Protein AF-A0A9P5Q8V9-F1 (afdb_monomer_lite)

Radius of gyration: 18.17 Å; chains: 1; bounding box: 35×52×40 Å

Sequence (83 aa):
GHQQQQQQPSGGAQWASNVESASCSQYLCPTLDCVSNPHDCPCPDQEDVKCIIPDAGGQDKDAQVGTVLCARGPDACHTVEKL

Secondary structure (DSSP, 8-state):
-------PPPHHHHHHHHHHH---SSEEPTTS-EESSGGGPPPSSTTEEEEEE--TT---TT---SEEEEEESTTHHHHHTT-

Organism: NCBI:txid206335

Foldseek 3Di:
DDDPPPPPPDVVNVQVVLQVVQPEPADQASCRDHDNDNLPHDDNDPQWDWAFDQDPPDPDPPPSPGDIDTHHDDCRNVVVVVD

Structure (mmCIF, N/CA/C/O backbone):
data_AF-A0A9P5Q8V9-F1
#
_entry.id   AF-A0A9P5Q8V9-F1
#
loop_
_atom_site.group_PDB
_atom_site.id
_atom_site.type_symbol
_atom_site.label_atom_id
_atom_site.label_alt_id
_atom_site.label_comp_id
_atom_site.label_a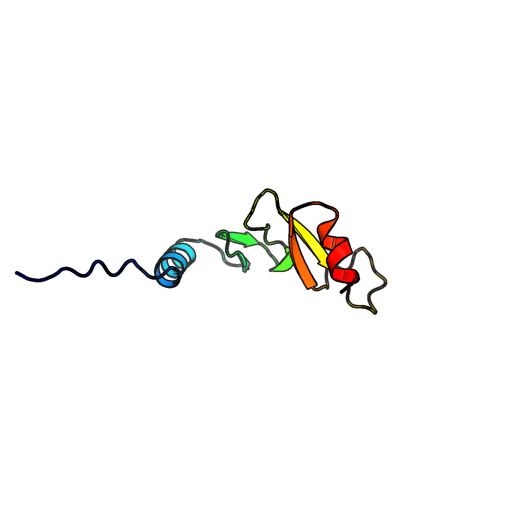sym_id
_atom_site.label_entity_id
_atom_site.label_seq_id
_atom_site.pdbx_PDB_ins_code
_atom_site.Cartn_x
_atom_site.Cartn_y
_atom_site.Cartn_z
_atom_site.occupancy
_atom_site.B_iso_or_equiv
_atom_site.auth_seq_id
_atom_site.auth_comp_id
_atom_site.auth_asym_id
_atom_site.auth_atom_id
_atom_site.pdbx_PDB_model_num
ATOM 1 N N . GLY A 1 1 ? -14.566 35.015 26.382 1.00 40.00 1 GLY A N 1
ATOM 2 C CA . GLY A 1 1 ? -14.930 34.208 25.205 1.00 40.00 1 GLY A CA 1
ATOM 3 C C . GLY A 1 1 ? -13.908 33.109 25.071 1.00 40.00 1 GLY A C 1
ATOM 4 O O . GLY A 1 1 ? -12.744 33.426 24.880 1.00 40.00 1 GLY A O 1
ATOM 5 N N . HIS A 1 2 ? -14.305 31.857 25.287 1.00 44.19 2 HIS A N 1
ATOM 6 C CA . HIS A 1 2 ? -13.388 30.719 25.255 1.00 44.19 2 HIS A CA 1
ATOM 7 C C . HIS A 1 2 ? -13.139 30.299 23.805 1.00 44.19 2 HIS A C 1
ATOM 9 O O . HIS A 1 2 ? -14.077 29.974 23.081 1.00 44.19 2 HIS A O 1
ATOM 15 N N . GLN A 1 3 ? -11.875 30.343 23.388 1.00 48.25 3 GLN A N 1
ATOM 16 C CA . GLN A 1 3 ? -11.417 29.806 22.114 1.00 48.25 3 GLN A CA 1
ATOM 17 C C . GLN A 1 3 ? -11.565 28.281 22.147 1.00 48.25 3 GLN A C 1
ATOM 19 O O . GLN A 1 3 ? -10.806 27.598 22.830 1.00 48.25 3 GLN A O 1
ATOM 24 N N . GLN A 1 4 ? -12.536 27.738 21.414 1.00 51.34 4 GLN A N 1
ATOM 25 C CA . GLN A 1 4 ? -12.524 26.323 21.063 1.00 51.34 4 GLN A CA 1
ATOM 26 C C . GLN A 1 4 ? -11.451 26.125 19.992 1.00 51.34 4 GLN A C 1
ATOM 28 O O . GLN A 1 4 ? -11.679 26.356 18.807 1.00 51.34 4 GLN A O 1
ATOM 33 N N . GLN A 1 5 ? -10.257 25.727 20.431 1.00 53.00 5 GLN A N 1
ATOM 34 C CA . GLN A 1 5 ? -9.316 25.024 19.571 1.00 53.00 5 GLN A CA 1
ATOM 35 C C . GLN A 1 5 ? -10.020 23.751 19.101 1.00 53.00 5 GLN A C 1
ATOM 37 O O . GLN A 1 5 ? -10.160 22.795 19.860 1.00 53.00 5 GLN A O 1
ATOM 42 N N . GLN A 1 6 ? -10.494 23.750 17.857 1.00 54.75 6 GLN A N 1
ATOM 43 C CA . GLN A 1 6 ? -10.773 22.515 17.143 1.00 54.75 6 GLN A CA 1
ATOM 44 C C . GLN A 1 6 ? -9.430 21.802 16.977 1.00 54.75 6 GLN A C 1
ATOM 46 O O . GLN A 1 6 ? -8.693 22.047 16.024 1.00 54.75 6 GLN A O 1
ATOM 51 N N . GLN A 1 7 ? -9.073 20.975 17.959 1.00 56.97 7 GLN A N 1
ATOM 52 C CA . GLN A 1 7 ? -8.065 19.944 17.780 1.00 56.97 7 GLN A CA 1
ATOM 53 C C . GLN A 1 7 ? -8.633 19.021 16.709 1.00 56.97 7 GLN A C 1
ATOM 55 O O . GLN A 1 7 ? -9.489 18.186 16.993 1.00 56.97 7 GLN A O 1
ATOM 60 N N . GLN A 1 8 ? -8.232 19.244 15.455 1.00 59.16 8 GLN A N 1
ATOM 61 C CA . GLN A 1 8 ? -8.463 18.255 14.419 1.00 59.16 8 GLN A CA 1
ATOM 62 C C . GLN A 1 8 ? -7.909 16.938 14.963 1.00 59.16 8 GLN A C 1
ATOM 64 O O . GLN A 1 8 ? -6.750 16.925 15.397 1.00 59.16 8 GLN A O 1
ATOM 69 N N . PRO A 1 9 ? -8.718 15.867 15.021 1.00 56.31 9 PRO A N 1
ATOM 70 C CA . PRO A 1 9 ? -8.215 14.584 15.461 1.00 56.31 9 PRO A CA 1
ATOM 71 C C . PRO A 1 9 ? -7.022 14.260 14.571 1.00 56.31 9 PRO A C 1
ATOM 73 O O . PRO A 1 9 ? -7.141 14.198 13.347 1.00 56.31 9 PRO A O 1
ATOM 76 N N . SER A 1 10 ? -5.846 14.156 15.188 1.00 64.19 10 SER A N 1
ATOM 77 C CA . SER A 1 10 ? -4.628 13.777 14.485 1.00 64.19 10 SER A CA 1
ATOM 78 C C . SER A 1 10 ? -4.913 12.487 13.717 1.00 64.19 10 SER A C 1
ATOM 80 O O . SER A 1 10 ? -5.667 11.651 14.214 1.00 64.19 10 SER A O 1
ATOM 82 N N . GLY A 1 11 ? -4.336 12.307 12.525 1.00 67.25 11 GLY A N 1
ATOM 83 C CA . GLY A 1 11 ? -4.664 11.166 11.654 1.00 67.25 11 GLY A CA 1
ATOM 84 C C . GLY A 1 11 ? -4.638 9.800 12.360 1.00 67.25 11 GLY A C 1
ATOM 85 O O . GLY A 1 11 ? -5.445 8.933 12.042 1.00 67.25 11 GLY A O 1
ATOM 86 N N . GLY A 1 12 ? -3.805 9.640 13.398 1.00 75.31 12 GLY A N 1
ATOM 87 C CA . GLY A 1 12 ? -3.775 8.441 14.242 1.00 75.31 12 GLY A CA 1
ATOM 88 C C . GLY A 1 12 ? -5.040 8.181 15.074 1.00 75.31 12 GLY A C 1
ATOM 89 O O . GLY A 1 12 ? -5.406 7.026 15.254 1.00 75.31 12 G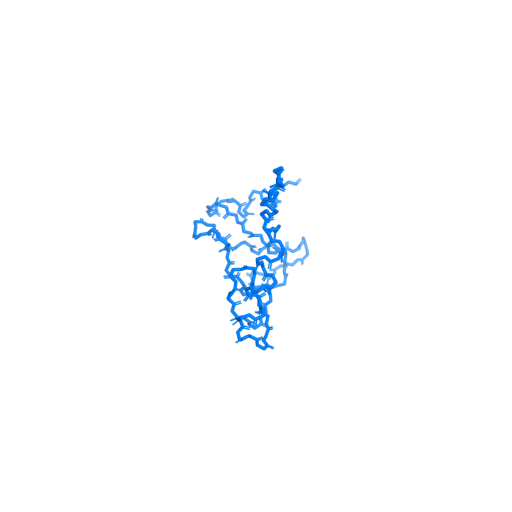LY A O 1
ATOM 90 N N . ALA A 1 13 ? -5.741 9.216 15.550 1.00 78.44 13 ALA A N 1
ATOM 91 C CA . ALA A 1 13 ? -6.994 9.056 16.294 1.00 78.44 13 ALA A CA 1
ATOM 92 C C . ALA A 1 13 ? -8.144 8.608 15.381 1.00 78.44 13 ALA A C 1
ATOM 94 O O . ALA A 1 13 ? -8.942 7.767 15.776 1.00 78.44 13 ALA A O 1
ATOM 95 N N . GLN A 1 14 ? -8.198 9.136 14.152 1.00 80.06 14 GLN A N 1
ATOM 96 C CA . GLN A 1 14 ? -9.137 8.653 13.135 1.00 80.06 14 GLN A CA 1
ATOM 97 C C . GLN A 1 14 ? -8.833 7.192 12.791 1.00 80.06 14 GLN A C 1
ATOM 99 O O . GLN A 1 14 ? -9.710 6.343 12.908 1.00 80.06 14 GLN A O 1
ATOM 104 N N . TRP A 1 15 ? -7.569 6.873 12.494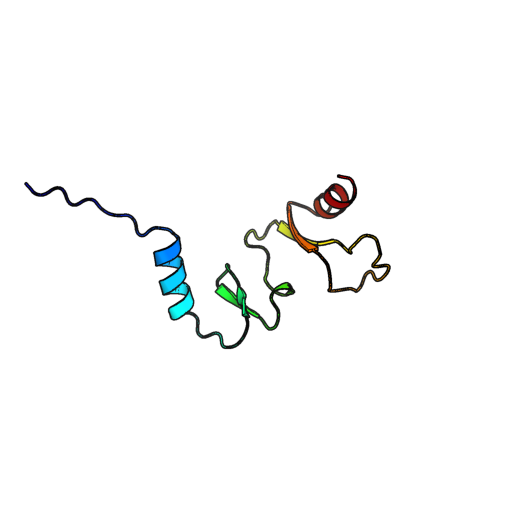 1.00 81.38 15 TRP A N 1
ATOM 105 C CA . TRP A 1 15 ? -7.152 5.503 12.199 1.00 81.38 15 TRP A CA 1
ATOM 106 C C . TRP A 1 15 ? -7.517 4.517 13.318 1.00 81.38 15 TRP A C 1
ATOM 108 O O . TRP A 1 15 ? -8.097 3.478 13.026 1.00 81.38 15 TRP A O 1
ATOM 118 N N . ALA A 1 16 ? -7.263 4.855 14.587 1.00 83.25 16 ALA A N 1
ATOM 119 C CA . ALA A 1 16 ? -7.607 3.988 15.715 1.00 83.25 16 ALA A CA 1
ATOM 120 C C . ALA A 1 16 ? -9.108 3.650 15.747 1.00 83.25 16 ALA A C 1
ATOM 122 O O . ALA A 1 16 ? -9.465 2.478 15.809 1.00 83.25 16 ALA A O 1
ATOM 123 N N . SER A 1 17 ? -9.987 4.647 15.597 1.00 84.50 17 SER A N 1
ATOM 124 C CA . SER A 1 17 ? -11.438 4.418 15.546 1.00 84.50 17 SER A CA 1
ATOM 125 C C . SER A 1 17 ? -11.871 3.572 14.342 1.00 84.50 17 SER A C 1
ATOM 127 O O . SER A 1 17 ? -12.785 2.751 14.452 1.00 84.50 17 SER A O 1
ATOM 129 N N . ASN A 1 18 ? -11.216 3.748 13.191 1.00 83.94 18 ASN A N 1
ATOM 130 C CA . ASN A 1 18 ? -11.460 2.941 11.999 1.00 83.94 18 ASN A CA 1
ATOM 131 C C . ASN A 1 18 ? -11.039 1.477 12.198 1.00 83.94 18 ASN A C 1
ATOM 133 O O . ASN A 1 18 ? -11.781 0.582 11.798 1.00 83.94 18 ASN A O 1
ATOM 137 N N . VAL A 1 19 ? -9.892 1.231 12.837 1.00 83.75 19 VAL A N 1
ATOM 138 C CA . VAL A 1 19 ? -9.412 -0.120 13.163 1.00 83.75 19 VAL A CA 1
ATOM 139 C C . VAL A 1 19 ? -10.323 -0.805 14.171 1.00 83.75 19 VAL A C 1
ATOM 141 O O . VAL A 1 19 ? -10.674 -1.961 13.972 1.00 83.75 19 VAL A O 1
ATOM 144 N N . GLU A 1 20 ? -10.761 -0.098 15.213 1.00 81.81 20 GLU A N 1
ATOM 145 C CA . GLU A 1 20 ? -11.708 -0.647 16.193 1.00 81.81 20 GLU A CA 1
ATOM 146 C C . GLU A 1 20 ? -13.061 -1.006 15.563 1.00 81.81 20 GLU A C 1
ATOM 148 O O . GLU A 1 20 ? -13.713 -1.962 15.979 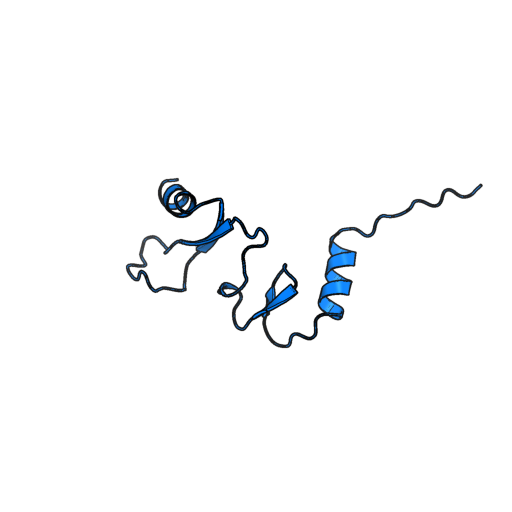1.00 81.81 20 GLU A O 1
ATOM 153 N N . SER A 1 21 ? -13.474 -0.262 14.534 1.00 82.81 21 SER A N 1
ATOM 154 C CA . SER A 1 21 ? -14.696 -0.549 13.775 1.00 82.81 21 SER A CA 1
ATOM 155 C C . SER A 1 21 ? -14.516 -1.680 12.753 1.00 82.81 21 SER A C 1
ATOM 157 O O . SER A 1 21 ? -15.501 -2.275 12.311 1.00 82.81 21 SER A O 1
ATOM 159 N N . ALA A 1 22 ? -13.278 -1.985 12.354 1.00 80.62 22 ALA A N 1
ATOM 160 C CA . ALA A 1 22 ? -12.983 -3.030 11.388 1.00 80.62 22 ALA A CA 1
ATOM 161 C C . ALA A 1 22 ? -13.059 -4.407 12.062 1.00 80.62 22 ALA A C 1
ATOM 163 O O . ALA A 1 22 ? -12.266 -4.764 12.929 1.00 80.62 22 ALA A O 1
ATOM 164 N N . SER A 1 23 ? -14.018 -5.224 11.634 1.00 80.75 23 SER A N 1
ATOM 165 C CA . SER A 1 23 ? -14.181 -6.595 12.125 1.00 80.75 23 SER A CA 1
ATOM 166 C C . SER A 1 23 ? -13.198 -7.538 11.418 1.00 80.75 23 SER A C 1
ATOM 168 O O . SER A 1 23 ? -13.601 -8.321 10.562 1.00 80.75 23 SER A O 1
ATOM 170 N N . CYS A 1 24 ? -11.903 -7.441 11.734 1.00 86.50 24 CYS A N 1
ATOM 171 C CA . CYS A 1 24 ? -10.855 -8.278 11.142 1.00 86.50 24 CYS A CA 1
ATOM 172 C C . CYS A 1 24 ? -10.089 -9.061 12.215 1.00 86.50 24 CYS A C 1
ATOM 174 O O . CYS A 1 24 ? -9.536 -8.480 13.143 1.00 86.50 24 CYS A O 1
ATOM 176 N N . SER A 1 25 ? -10.040 -10.390 12.083 1.00 87.75 25 SER A N 1
ATOM 177 C CA . SER A 1 25 ? -9.277 -11.276 12.984 1.00 87.75 25 SER A CA 1
ATOM 178 C C . SER A 1 25 ? -7.903 -11.671 12.433 1.00 87.75 25 SER A C 1
ATOM 180 O O . SER A 1 25 ? -7.149 -12.362 13.113 1.00 87.75 25 SER A O 1
ATOM 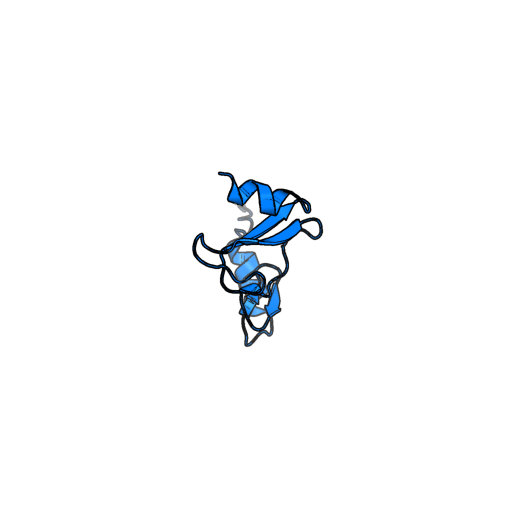182 N N . GLN A 1 26 ? -7.609 -11.282 11.192 1.00 89.00 26 GLN A N 1
ATOM 183 C CA . GLN A 1 26 ? -6.345 -11.555 10.512 1.00 89.00 26 GLN A CA 1
ATOM 184 C C . GLN A 1 26 ? -5.498 -10.274 10.473 1.00 89.00 26 GLN A C 1
ATOM 186 O O . GLN A 1 26 ? -5.410 -9.561 11.473 1.00 89.00 26 GLN A O 1
ATOM 191 N N . TYR A 1 27 ? -4.856 -9.978 9.345 1.00 87.44 27 TYR A N 1
ATOM 192 C CA . TYR A 1 27 ? -4.100 -8.751 9.168 1.00 87.44 27 TYR A CA 1
ATOM 193 C C . TYR A 1 27 ? -5.004 -7.657 8.596 1.00 87.44 27 TYR A C 1
ATOM 195 O O . TYR A 1 27 ? -5.586 -7.822 7.525 1.00 87.44 27 TYR A O 1
ATOM 203 N N . LEU A 1 28 ? -5.112 -6.534 9.306 1.00 90.19 28 LEU A N 1
ATOM 204 C CA . LEU A 1 28 ? -5.826 -5.359 8.822 1.00 90.19 28 LEU A CA 1
ATOM 205 C C . LEU A 1 28 ? -4.852 -4.422 8.104 1.00 90.19 28 LEU A C 1
ATOM 207 O O . LEU A 1 28 ? -3.912 -3.899 8.705 1.00 90.19 28 LEU A O 1
ATOM 211 N N . CYS A 1 29 ? -5.097 -4.196 6.821 1.00 87.75 29 CYS A N 1
ATOM 212 C CA . CYS A 1 29 ? -4.326 -3.286 5.994 1.00 87.75 29 CYS A CA 1
ATOM 213 C C . CYS A 1 29 ? -4.553 -1.820 6.398 1.00 87.75 29 CYS A C 1
ATOM 215 O O . CYS A 1 29 ? -5.604 -1.476 6.941 1.00 87.75 29 CYS A O 1
ATOM 217 N N . PRO A 1 30 ? -3.624 -0.908 6.062 1.00 83.44 30 PRO A N 1
ATOM 218 C CA . PRO A 1 30 ? -3.829 0.532 6.245 1.00 83.44 30 PRO A CA 1
ATOM 219 C C . PRO A 1 30 ? -5.058 1.068 5.495 1.00 83.44 30 PRO A C 1
ATOM 221 O O . PRO A 1 30 ? -5.672 2.034 5.940 1.00 83.44 30 PRO A O 1
ATOM 224 N N . THR A 1 31 ? -5.429 0.417 4.385 1.00 83.31 31 THR A N 1
ATOM 225 C CA . THR A 1 31 ? -6.648 0.675 3.598 1.00 83.31 31 THR A CA 1
ATOM 226 C C . THR A 1 31 ? -7.927 0.163 4.264 1.00 83.31 31 THR A C 1
ATOM 228 O O . THR A 1 31 ? -9.012 0.403 3.747 1.00 83.31 31 THR A O 1
ATOM 231 N N . LEU A 1 32 ? -7.806 -0.498 5.423 1.00 87.31 32 LEU A N 1
ATOM 232 C CA . LEU A 1 32 ? -8.865 -1.188 6.166 1.00 87.31 32 LEU A CA 1
ATOM 233 C C . LEU A 1 32 ? -9.379 -2.480 5.505 1.00 87.31 32 LEU A C 1
ATOM 235 O O . LEU A 1 32 ? -10.407 -3.013 5.922 1.00 87.31 32 LEU A O 1
ATOM 239 N N . ASP A 1 33 ? -8.645 -3.028 4.534 1.00 87.62 33 ASP A N 1
ATOM 240 C CA . ASP A 1 33 ? -8.874 -4.383 4.023 1.00 87.62 33 ASP A CA 1
ATOM 241 C C . ASP A 1 33 ? -8.420 -5.448 5.025 1.00 87.62 33 ASP A C 1
ATOM 243 O O . ASP A 1 33 ? -7.362 -5.331 5.643 1.00 87.62 33 ASP A O 1
ATOM 247 N N . CYS A 1 34 ? -9.202 -6.516 5.163 1.00 90.94 34 CYS A N 1
ATOM 248 C CA . CYS A 1 34 ? -8.839 -7.665 5.985 1.00 90.94 34 CYS A CA 1
ATOM 249 C C . CYS A 1 34 ? -8.234 -8.762 5.107 1.00 90.94 34 CYS A C 1
ATOM 251 O O . CYS A 1 34 ? -8.918 -9.312 4.244 1.00 90.94 34 CYS A O 1
ATOM 253 N N . VAL A 1 35 ? -6.963 -9.088 5.333 1.00 90.81 35 VAL A N 1
ATOM 254 C CA . VAL A 1 35 ? -6.206 -10.058 4.531 1.00 90.81 35 VAL A CA 1
ATOM 255 C C . VAL A 1 35 ? -5.490 -11.080 5.410 1.00 90.81 35 VAL A C 1
ATOM 257 O O . VAL A 1 35 ? -5.294 -10.881 6.609 1.00 90.81 35 VAL A O 1
ATOM 260 N N . SER A 1 36 ? -5.056 -12.186 4.807 1.00 89.19 36 SER A N 1
ATOM 261 C CA . SER A 1 36 ? -4.347 -13.254 5.521 1.00 89.19 36 SER A CA 1
ATOM 262 C C . SER A 1 36 ? -2.919 -12.891 5.900 1.00 89.19 36 SER A C 1
ATOM 264 O O . SER A 1 36 ? -2.451 -13.270 6.974 1.00 89.19 36 SER A O 1
ATOM 266 N N . ASN 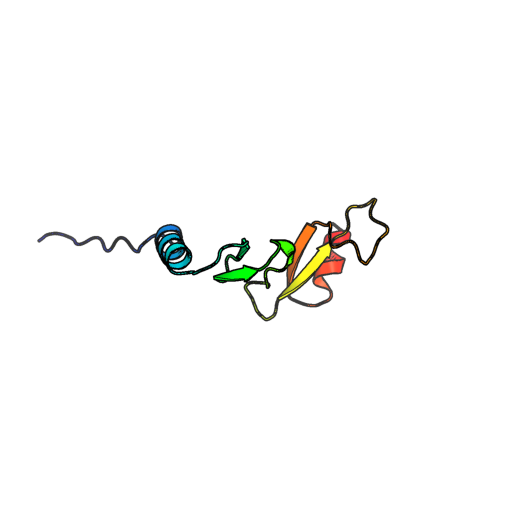A 1 37 ? -2.236 -12.144 5.036 1.00 82.94 37 ASN A N 1
ATOM 267 C CA . ASN A 1 37 ? -0.830 -11.808 5.182 1.00 82.94 37 ASN A CA 1
ATOM 268 C C . ASN A 1 37 ? -0.613 -10.330 4.841 1.00 82.94 37 ASN A C 1
ATOM 270 O O . ASN A 1 37 ? -1.263 -9.814 3.938 1.00 82.94 37 ASN A O 1
ATOM 274 N N . PRO A 1 38 ? 0.344 -9.645 5.484 1.00 81.12 38 PRO A N 1
ATOM 275 C CA . PRO A 1 38 ? 0.643 -8.244 5.175 1.00 81.12 38 PRO A CA 1
ATOM 276 C C . PRO A 1 38 ? 0.986 -8.010 3.696 1.00 81.12 38 PRO A C 1
ATOM 278 O O . PRO A 1 38 ? 0.698 -6.949 3.151 1.00 81.12 38 PRO A O 1
ATOM 281 N N . HIS A 1 39 ? 1.549 -9.016 3.022 1.00 79.62 39 HIS A N 1
ATOM 282 C CA . HIS A 1 39 ? 1.877 -8.956 1.599 1.00 79.62 39 HIS A CA 1
ATOM 283 C C . HIS A 1 39 ? 0.645 -8.970 0.681 1.00 79.62 39 HIS A C 1
ATOM 285 O O . HIS A 1 39 ? 0.765 -8.556 -0.470 1.00 79.62 39 HIS A O 1
ATOM 291 N N . ASP A 1 40 ? -0.535 -9.381 1.158 1.00 84.69 40 ASP A N 1
ATOM 292 C CA . ASP A 1 40 ? -1.788 -9.340 0.392 1.00 84.69 40 ASP A CA 1
ATOM 293 C C . ASP A 1 40 ? -2.396 -7.937 0.330 1.00 84.69 40 ASP A C 1
ATOM 295 O O . ASP A 1 40 ? -3.155 -7.649 -0.592 1.00 84.69 40 ASP A O 1
ATOM 299 N N . CYS A 1 41 ? -1.999 -7.019 1.218 1.00 87.19 41 CYS A N 1
ATOM 300 C CA . CYS A 1 41 ? -2.592 -5.686 1.267 1.00 87.19 41 CYS A CA 1
ATOM 301 C C . CYS A 1 41 ? -2.522 -4.955 -0.076 1.00 87.19 41 CYS A C 1
ATOM 303 O O . CYS A 1 41 ? -1.446 -4.911 -0.680 1.00 87.19 41 CYS A O 1
ATOM 305 N N . PRO A 1 42 ? -3.634 -4.391 -0.571 1.00 86.81 42 PRO A N 1
ATOM 306 C CA . PRO A 1 42 ? -3.608 -3.598 -1.788 1.00 86.81 42 PRO A CA 1
ATOM 307 C C . PRO A 1 42 ? -2.795 -2.318 -1.572 1.00 86.81 42 PRO A C 1
ATOM 309 O O . PRO A 1 42 ? -2.623 -1.843 -0.446 1.00 86.81 42 PRO A O 1
ATOM 312 N N . CYS A 1 43 ? -2.290 -1.756 -2.667 1.00 87.56 43 CYS A N 1
ATOM 313 C CA . CYS A 1 43 ? -1.701 -0.428 -2.619 1.00 87.56 43 CYS A CA 1
ATOM 314 C C . CYS A 1 43 ? -2.786 0.617 -2.317 1.00 87.56 43 CYS A C 1
ATOM 316 O O . CYS A 1 43 ? -3.920 0.459 -2.771 1.00 87.56 43 CYS A O 1
ATOM 318 N N . PRO A 1 44 ? -2.470 1.660 -1.528 1.00 85.50 44 PRO A N 1
ATOM 319 C CA . PRO A 1 44 ? -3.454 2.662 -1.120 1.00 85.50 44 PRO A CA 1
ATOM 320 C C . PRO A 1 44 ? -3.991 3.471 -2.307 1.00 85.50 44 PRO A C 1
ATOM 322 O O . PRO A 1 44 ? -5.165 3.836 -2.322 1.00 85.50 44 PRO A O 1
ATOM 325 N N . ASP A 1 45 ? -3.143 3.723 -3.304 1.00 84.44 45 ASP A N 1
ATOM 326 C CA . ASP A 1 45 ? -3.519 4.319 -4.580 1.00 84.44 45 ASP A CA 1
ATOM 327 C C . ASP A 1 45 ? -3.854 3.214 -5.592 1.00 84.44 45 ASP A C 1
ATOM 329 O O . ASP A 1 45 ? -3.055 2.312 -5.831 1.00 84.44 45 ASP A O 1
ATOM 333 N N . GLN A 1 46 ? -5.018 3.316 -6.239 1.00 82.25 46 GLN A N 1
ATOM 334 C CA . GLN A 1 46 ? -5.473 2.344 -7.246 1.00 82.25 46 GLN A CA 1
ATOM 335 C C . GLN A 1 46 ? -4.576 2.308 -8.498 1.00 82.25 46 GLN A C 1
ATOM 337 O O . GLN A 1 46 ? -4.511 1.299 -9.194 1.00 82.25 46 GLN A O 1
ATOM 342 N N . GLU A 1 47 ? -3.894 3.416 -8.786 1.00 83.75 47 GLU A N 1
ATOM 343 C CA . GLU A 1 47 ? -2.974 3.548 -9.922 1.00 83.75 47 GLU A CA 1
ATOM 344 C C . GLU A 1 47 ? -1.594 2.932 -9.634 1.00 83.75 47 GLU A C 1
ATOM 346 O O . GLU A 1 47 ? -0.764 2.793 -10.539 1.00 83.75 47 GLU A O 1
ATOM 351 N N . ASP A 1 48 ? -1.331 2.592 -8.371 1.00 85.44 48 ASP A N 1
ATOM 352 C CA . ASP A 1 48 ? -0.065 2.026 -7.947 1.00 85.44 48 ASP A CA 1
ATOM 353 C C . ASP A 1 48 ? -0.126 0.499 -8.032 1.00 85.44 48 ASP A C 1
ATOM 355 O O . ASP A 1 48 ? -1.088 -0.155 -7.622 1.00 85.44 48 ASP A O 1
ATOM 359 N N . VAL A 1 49 ? 0.942 -0.086 -8.562 1.00 82.38 49 VAL A N 1
ATOM 360 C CA . VAL A 1 49 ? 1.098 -1.533 -8.659 1.00 82.38 49 VAL A CA 1
ATOM 361 C C . VAL A 1 49 ? 1.971 -2.034 -7.517 1.00 82.38 49 VAL A C 1
ATOM 363 O O . VAL A 1 49 ? 2.927 -1.377 -7.094 1.00 82.38 49 VAL A O 1
ATOM 366 N N . LYS A 1 50 ? 1.640 -3.222 -7.010 1.00 80.62 50 LYS A N 1
ATOM 367 C CA . LYS A 1 50 ? 2.436 -3.911 -5.996 1.00 80.62 50 LYS A CA 1
ATOM 368 C C . LYS A 1 50 ? 3.657 -4.546 -6.655 1.00 80.62 50 LYS A C 1
ATOM 370 O O . LYS A 1 50 ? 3.526 -5.485 -7.436 1.00 80.62 50 LYS A O 1
ATOM 375 N N . CYS A 1 51 ? 4.834 -4.054 -6.302 1.00 80.88 51 CYS A N 1
ATOM 376 C CA . CYS A 1 51 ? 6.119 -4.608 -6.692 1.00 80.88 51 CYS A CA 1
ATOM 377 C C . CYS A 1 51 ? 6.653 -5.490 -5.562 1.00 80.88 51 CYS A C 1
ATOM 379 O O . CYS A 1 51 ? 6.751 -5.031 -4.422 1.00 80.88 51 CYS A O 1
ATOM 381 N N . ILE A 1 52 ? 7.036 -6.727 -5.871 1.00 78.12 52 ILE A N 1
ATOM 382 C CA . ILE A 1 52 ? 7.820 -7.566 -4.960 1.00 78.12 52 ILE A CA 1
ATOM 383 C C . ILE A 1 52 ? 9.249 -7.538 -5.481 1.00 78.12 52 ILE A C 1
ATOM 385 O O . ILE A 1 52 ? 9.524 -8.079 -6.549 1.00 78.12 52 ILE A O 1
ATOM 389 N N . ILE A 1 53 ? 10.135 -6.860 -4.757 1.00 75.19 53 ILE A N 1
ATOM 390 C CA . ILE A 1 53 ? 11.556 -6.829 -5.092 1.00 75.19 53 ILE A CA 1
ATOM 391 C C . ILE A 1 53 ? 12.208 -8.036 -4.410 1.00 75.19 53 ILE A C 1
ATOM 393 O O . ILE A 1 53 ? 12.245 -8.068 -3.170 1.00 75.19 53 ILE A O 1
ATOM 397 N N . PRO A 1 54 ? 12.671 -9.045 -5.172 1.00 69.38 54 PRO A N 1
ATOM 398 C CA . PRO A 1 54 ? 13.417 -10.149 -4.593 1.00 69.38 54 PRO A CA 1
ATOM 399 C C . PRO A 1 54 ? 14.728 -9.607 -4.019 1.00 69.38 54 PRO A C 1
ATOM 401 O O . PRO A 1 54 ? 15.366 -8.732 -4.604 1.00 69.38 54 PRO A O 1
ATOM 404 N N . ASP A 1 55 ? 15.137 -10.112 -2.858 1.00 67.44 55 ASP A N 1
ATOM 405 C CA . ASP A 1 55 ? 16.478 -9.829 -2.344 1.00 67.44 55 ASP A CA 1
ATOM 406 C C . ASP A 1 55 ? 17.533 -10.337 -3.348 1.00 67.44 55 ASP A C 1
ATOM 408 O O . ASP A 1 55 ? 17.267 -11.277 -4.098 1.00 67.44 55 ASP A O 1
ATOM 412 N N . ALA A 1 56 ? 18.733 -9.749 -3.378 1.00 61.25 56 ALA A N 1
ATOM 413 C CA . ALA A 1 56 ? 19.765 -10.012 -4.390 1.00 61.25 56 ALA A CA 1
ATOM 414 C C . ALA A 1 56 ? 20.236 -11.488 -4.491 1.00 61.25 56 ALA A C 1
ATOM 416 O O . ALA A 1 56 ? 21.010 -11.830 -5.386 1.00 61.25 56 ALA A O 1
ATOM 417 N N . GLY A 1 57 ? 19.777 -12.377 -3.601 1.00 56.97 57 GLY A N 1
ATOM 418 C CA . GLY A 1 57 ? 19.974 -13.831 -3.670 1.00 56.97 57 GLY A CA 1
ATOM 419 C C . GLY A 1 57 ? 18.737 -14.665 -4.049 1.00 56.97 57 GLY A C 1
ATOM 420 O O . GLY A 1 57 ? 18.856 -15.881 -4.213 1.00 56.97 57 GLY A O 1
ATOM 421 N N . GLY A 1 58 ? 17.557 -14.055 -4.175 1.00 55.94 58 GLY A N 1
ATOM 422 C CA . GLY A 1 58 ? 16.282 -14.717 -4.450 1.00 55.94 58 GLY A CA 1
ATOM 423 C C . GLY A 1 58 ? 16.061 -14.930 -5.945 1.00 55.94 58 GLY A C 1
ATOM 424 O O . GLY A 1 58 ? 15.532 -14.073 -6.637 1.00 55.94 58 GLY A O 1
ATOM 425 N N . GLN A 1 59 ? 16.450 -16.097 -6.454 1.00 53.16 59 GLN A N 1
ATOM 426 C CA . GLN A 1 59 ? 16.292 -16.484 -7.870 1.00 53.16 59 GLN A CA 1
ATOM 427 C C . GLN A 1 59 ? 14.850 -16.854 -8.242 1.00 53.16 59 GLN A C 1
ATOM 429 O O . GLN A 1 59 ? 14.576 -17.281 -9.364 1.00 53.16 59 GLN A O 1
ATOM 434 N N . ASP A 1 60 ? 13.941 -16.757 -7.282 1.00 54.75 60 ASP A N 1
ATOM 435 C CA . ASP A 1 60 ? 12.590 -17.249 -7.410 1.00 54.75 60 ASP A CA 1
ATOM 436 C C . ASP A 1 60 ? 11.662 -16.072 -7.716 1.00 54.75 60 ASP A C 1
ATOM 438 O O . ASP A 1 60 ? 11.425 -15.195 -6.889 1.00 54.75 60 ASP A O 1
ATOM 442 N N . LYS A 1 61 ? 11.176 -16.030 -8.959 1.00 53.81 61 LYS A N 1
ATOM 443 C CA . LYS A 1 61 ? 10.212 -15.021 -9.425 1.00 53.81 61 LYS A CA 1
ATOM 444 C C . LYS A 1 61 ? 8.819 -15.189 -8.808 1.00 53.81 61 LYS A C 1
ATOM 446 O O . LYS A 1 61 ? 7.965 -14.339 -9.041 1.00 53.81 61 LYS A O 1
ATOM 451 N N . ASP A 1 62 ? 8.603 -16.267 -8.058 1.00 53.50 62 ASP A N 1
ATOM 452 C CA . ASP A 1 62 ? 7.381 -16.576 -7.317 1.00 53.50 62 ASP A CA 1
ATOM 453 C C . ASP A 1 62 ? 7.562 -16.356 -5.803 1.00 53.50 62 ASP A C 1
ATOM 455 O O . ASP A 1 62 ? 6.623 -16.540 -5.021 1.00 53.50 62 ASP A O 1
ATOM 459 N N . ALA A 1 63 ? 8.751 -15.905 -5.372 1.00 56.16 63 ALA A N 1
ATOM 460 C CA . ALA A 1 63 ? 9.034 -15.638 -3.981 1.00 56.16 63 ALA A CA 1
ATOM 461 C C . ALA A 1 63 ? 8.216 -14.426 -3.565 1.00 56.16 63 ALA A C 1
ATOM 463 O O . ALA A 1 63 ? 8.640 -13.277 -3.639 1.00 56.16 63 ALA A O 1
ATOM 464 N N . GLN A 1 64 ? 7.061 -14.721 -2.986 1.00 58.41 64 GLN A N 1
ATOM 465 C CA . GLN A 1 64 ? 6.249 -13.820 -2.174 1.00 58.41 64 GLN A CA 1
ATOM 466 C C . GLN A 1 64 ? 7.008 -13.326 -0.917 1.00 58.41 64 GLN A C 1
ATOM 468 O O . GLN A 1 64 ? 6.424 -12.711 -0.029 1.00 58.41 64 GLN A O 1
ATOM 473 N N . VAL A 1 65 ? 8.317 -13.595 -0.833 1.00 59.81 65 VAL A N 1
ATOM 474 C CA . VAL A 1 65 ? 9.244 -13.251 0.238 1.00 59.81 65 VAL A CA 1
ATOM 475 C C . VAL A 1 65 ? 10.250 -12.248 -0.332 1.00 59.81 65 VAL A C 1
ATOM 477 O O . VAL A 1 65 ? 11.303 -12.612 -0.849 1.00 59.81 65 VAL A O 1
ATOM 480 N N . GLY A 1 66 ? 9.891 -10.969 -0.269 1.00 69.88 66 GLY A N 1
ATOM 481 C CA . GLY A 1 66 ? 10.697 -9.860 -0.774 1.00 69.88 66 GLY A CA 1
ATOM 482 C C . GLY A 1 66 ? 10.221 -8.523 -0.215 1.00 69.88 66 GLY A C 1
ATOM 483 O O . GLY A 1 66 ? 9.226 -8.456 0.516 1.00 69.88 66 GLY A O 1
ATOM 484 N N . THR A 1 67 ? 10.929 -7.446 -0.551 1.00 76.50 67 THR A N 1
ATOM 485 C CA . THR A 1 67 ? 10.495 -6.096 -0.167 1.00 76.50 67 THR A CA 1
ATOM 486 C C . THR A 1 67 ? 9.272 -5.727 -1.000 1.00 76.50 67 THR A C 1
ATOM 488 O O . THR A 1 67 ? 9.352 -5.671 -2.226 1.00 76.50 67 THR A O 1
ATOM 491 N N . VAL A 1 68 ? 8.139 -5.485 -0.338 1.00 77.81 68 VAL A N 1
ATOM 492 C CA . VAL A 1 68 ? 6.909 -5.040 -1.003 1.00 77.81 68 VAL A CA 1
ATOM 493 C C . VAL A 1 68 ? 6.900 -3.523 -1.076 1.00 77.81 68 VAL A C 1
ATOM 495 O O . VAL A 1 68 ? 6.963 -2.848 -0.049 1.00 77.81 68 VAL A O 1
ATOM 498 N N . LEU A 1 69 ? 6.789 -2.999 -2.292 1.00 82.00 69 LEU A N 1
ATOM 499 C CA . LEU A 1 69 ? 6.665 -1.573 -2.554 1.00 82.00 69 LEU A CA 1
ATOM 500 C C . LEU A 1 69 ? 5.444 -1.310 -3.435 1.00 82.00 69 LEU A C 1
ATOM 502 O O . LEU A 1 69 ? 5.210 -2.015 -4.413 1.00 82.00 69 LEU A O 1
ATOM 506 N N . CYS A 1 70 ? 4.700 -0.261 -3.109 1.00 86.06 70 CYS A N 1
ATOM 507 C CA . CYS A 1 70 ? 3.705 0.307 -4.008 1.00 86.06 70 CYS A CA 1
ATOM 508 C C . CYS A 1 70 ? 4.375 1.355 -4.884 1.00 86.06 70 CYS A C 1
ATOM 510 O O . CYS A 1 70 ? 4.972 2.302 -4.368 1.00 86.06 70 CYS A O 1
ATOM 512 N N . ALA A 1 71 ? 4.322 1.155 -6.198 1.00 83.94 71 ALA A N 1
ATOM 513 C CA . ALA A 1 71 ? 4.976 2.034 -7.149 1.00 83.94 71 ALA A CA 1
ATOM 514 C C . ALA A 1 71 ? 4.017 2.420 -8.276 1.00 83.94 71 ALA A C 1
ATOM 516 O O . ALA A 1 71 ? 3.235 1.603 -8.762 1.00 83.94 71 ALA A O 1
ATOM 517 N N . ARG A 1 72 ? 4.083 3.682 -8.704 1.00 83.56 72 ARG A N 1
ATOM 518 C CA . ARG A 1 72 ? 3.209 4.205 -9.752 1.00 83.56 72 ARG A CA 1
ATOM 519 C C . ARG A 1 72 ? 3.694 3.768 -11.130 1.00 83.56 72 ARG A C 1
ATOM 521 O O . ARG A 1 72 ? 4.699 4.273 -11.629 1.00 83.56 72 ARG A O 1
ATOM 528 N N . GLY A 1 73 ? 2.935 2.877 -11.758 1.00 68.81 73 GLY A N 1
ATOM 529 C CA . GLY A 1 73 ? 3.199 2.382 -13.106 1.00 68.81 73 GLY A CA 1
ATOM 530 C C . GLY A 1 73 ? 4.144 1.169 -13.172 1.00 68.81 73 GLY A C 1
ATOM 531 O O . GLY A 1 73 ? 4.935 0.921 -12.263 1.00 68.81 73 GLY A O 1
ATOM 532 N N . PRO A 1 74 ? 4.081 0.398 -14.271 1.00 62.06 74 PRO A N 1
ATOM 533 C CA . PRO A 1 74 ? 4.700 -0.928 -14.380 1.00 62.06 74 PRO A CA 1
ATOM 534 C C . PRO A 1 74 ? 6.237 -0.921 -14.399 1.00 62.06 74 PRO A C 1
ATOM 536 O O . PRO A 1 74 ? 6.854 -1.919 -14.043 1.00 62.06 74 PRO A O 1
ATOM 539 N N . ASP A 1 75 ? 6.866 0.189 -14.794 1.00 65.44 75 ASP A N 1
ATOM 540 C CA . ASP A 1 75 ? 8.333 0.303 -14.894 1.00 65.44 75 ASP A CA 1
ATOM 541 C C . ASP A 1 75 ? 8.987 0.757 -13.575 1.00 65.44 75 ASP A C 1
ATOM 543 O O . ASP A 1 75 ? 10.203 0.671 -13.385 1.00 65.44 75 ASP A O 1
ATOM 547 N N . ALA A 1 76 ? 8.172 1.226 -12.625 1.00 66.31 76 ALA A N 1
ATOM 548 C CA . ALA A 1 76 ? 8.672 1.729 -11.358 1.00 66.31 76 ALA A CA 1
ATOM 549 C C . ALA A 1 76 ? 9.297 0.606 -10.514 1.00 66.31 76 ALA A C 1
ATOM 551 O O . ALA A 1 76 ? 10.311 0.851 -9.868 1.00 66.31 76 ALA A O 1
ATOM 552 N N . CYS A 1 77 ? 8.790 -0.632 -10.608 1.00 71.25 77 CYS A N 1
ATOM 553 C CA . CYS A 1 77 ? 9.383 -1.798 -9.942 1.00 71.25 77 CYS A CA 1
ATOM 554 C C . CYS A 1 77 ? 10.842 -2.046 -10.383 1.00 71.25 77 CYS A C 1
ATOM 556 O O . CYS A 1 77 ? 11.716 -2.232 -9.542 1.00 71.25 77 CYS A O 1
ATOM 558 N N . HIS A 1 78 ? 11.123 -1.971 -11.691 1.00 65.12 78 HIS A N 1
ATOM 559 C CA . HIS A 1 78 ? 12.466 -2.177 -12.259 1.00 65.12 78 HIS A CA 1
ATOM 560 C C . HIS A 1 78 ? 13.447 -1.038 -11.956 1.00 65.12 78 HIS A C 1
ATOM 562 O O . HIS A 1 78 ? 14.663 -1.217 -12.057 1.00 65.12 78 HIS A O 1
ATOM 568 N N . THR A 1 79 ? 12.942 0.154 -11.635 1.00 59.91 79 THR A N 1
ATOM 569 C CA . THR A 1 79 ? 13.797 1.303 -11.313 1.00 59.91 79 THR A CA 1
ATOM 570 C C . THR A 1 79 ? 14.426 1.144 -9.928 1.00 59.91 79 THR A C 1
ATOM 572 O O . THR A 1 79 ? 15.564 1.561 -9.727 1.00 59.91 79 THR A O 1
ATOM 575 N N . VAL A 1 80 ? 13.732 0.484 -8.993 1.00 57.38 80 VAL A N 1
ATOM 576 C CA . VAL A 1 80 ? 14.229 0.263 -7.624 1.00 57.38 80 VAL A CA 1
ATOM 577 C C . VAL A 1 80 ? 15.363 -0.764 -7.578 1.00 57.38 80 VAL A C 1
ATOM 579 O O . VAL A 1 80 ? 16.275 -0.610 -6.779 1.00 57.38 80 VAL A O 1
ATOM 582 N N . GLU A 1 81 ? 15.366 -1.757 -8.473 1.00 54.38 81 GLU A N 1
ATOM 583 C CA . GLU A 1 81 ? 16.464 -2.737 -8.594 1.00 54.38 81 GLU A CA 1
ATOM 584 C C . GLU A 1 81 ? 17.790 -2.121 -9.085 1.00 54.38 81 GLU A C 1
ATOM 586 O O . GLU A 1 81 ? 18.828 -2.779 -9.043 1.00 54.38 81 GLU A O 1
ATOM 591 N N . LYS A 1 82 ? 17.770 -0.879 -9.592 1.00 54.47 82 LYS A N 1
ATOM 592 C CA . LYS A 1 82 ? 18.931 -0.208 -10.206 1.00 54.47 82 LYS A CA 1
ATOM 593 C C . LYS A 1 82 ? 19.526 0.935 -9.374 1.00 54.47 82 LYS A C 1
ATOM 595 O O . LYS A 1 82 ? 20.441 1.596 -9.871 1.00 54.47 82 LYS A O 1
ATOM 600 N N . LEU A 1 83 ? 19.005 1.194 -8.174 1.00 51.38 83 LEU A N 1
ATOM 601 C CA . LEU A 1 83 ? 19.539 2.183 -7.224 1.00 51.38 83 LEU A CA 1
ATOM 602 C C . LEU A 1 83 ? 20.574 1.541 -6.297 1.00 51.38 83 LEU A C 1
ATOM 604 O O . LEU A 1 83 ? 21.617 2.196 -6.074 1.00 51.38 83 LEU A O 1
#

InterPro domains:
  IPR034543 Long chronological lifespan protein 2 [PTHR38425] (2-74)
  IPR060592 Long chronological lifespan protein 2, C-terminal domain [PF28115] (27-83)

pLDDT: mean 73.0, std 13.67, range [40.0, 90.94]